Protein AF-A0A6B2FR42-F1 (afdb_monomer_lite)

Secondary structure (DSSP, 8-state):
-----------HHHHHHHHHHHHHHHHSS---S-HHHHHHHHHTTSEEEPGGG-EEE-HHHHHHHHHHHT-S--SPPPPHHHHHHHHHHHHHHHHHTTSS---

Radius of gyration: 23.66 Å; chains: 1; bounding box: 44×29×76 Å

Foldseek 3Di:
DDPPPVQPDDDPLLVVLLVQQVVQVVVPPDGDSDDVSQVVCVSNVQWHADPPRDIDGDPVVVVVNCVVVVVDDPPPDQDPVNVVVVVVVVVVVVVVVPPPPDD

Sequence (103 aa):
MANNNVWPNLQEKDLDSLLRFNDTCEDGEGYDIGEPAMNRLCELGLCRKLPHGIRCITPFGRWVIDARHGEVDLEPLKTEDDQITESAIRLAALRTGGNNDGE

pLDDT: mean 83.21, std 14.69, range [39.16, 96.44]

Structure (mmCIF, N/CA/C/O backbone):
data_AF-A0A6B2FR42-F1
#
_entry.id   AF-A0A6B2FR42-F1
#
loop_
_atom_site.group_PDB
_atom_site.id
_atom_site.type_symbol
_atom_site.label_atom_id
_atom_site.label_alt_id
_atom_site.label_comp_id
_atom_site.label_asym_id
_atom_site.label_entity_id
_atom_site.label_seq_id
_atom_site.pdbx_PDB_ins_code
_atom_site.Cartn_x
_atom_site.Cartn_y
_atom_site.Cartn_z
_atom_site.occupancy
_atom_site.B_iso_or_equiv
_atom_site.auth_seq_id
_atom_site.auth_comp_id
_atom_site.auth_asym_id
_atom_site.auth_atom_id
_atom_site.pdbx_PDB_model_num
ATOM 1 N N . MET A 1 1 ? 27.549 -12.955 16.816 1.00 39.16 1 MET A N 1
ATOM 2 C CA . MET A 1 1 ? 26.102 -13.232 16.896 1.00 39.16 1 MET A CA 1
ATOM 3 C C . MET A 1 1 ? 25.428 -12.140 16.094 1.00 39.16 1 MET A C 1
ATOM 5 O O . MET A 1 1 ? 25.560 -10.985 16.473 1.00 39.16 1 MET A O 1
ATOM 9 N N . ALA A 1 2 ? 24.880 -12.458 14.920 1.00 43.62 2 ALA A N 1
ATOM 10 C CA . ALA A 1 2 ? 24.198 -11.453 14.113 1.00 43.62 2 ALA A CA 1
ATOM 11 C C . ALA A 1 2 ? 22.972 -10.973 14.897 1.00 43.62 2 ALA A C 1
ATOM 13 O O . ALA A 1 2 ? 22.170 -11.794 15.343 1.00 43.62 2 ALA A O 1
ATOM 14 N N . ASN A 1 3 ? 22.855 -9.663 15.105 1.00 47.53 3 ASN A N 1
ATOM 15 C CA . ASN A 1 3 ? 21.596 -9.076 15.529 1.00 47.53 3 ASN A CA 1
ATOM 16 C C . ASN A 1 3 ? 20.602 -9.379 14.408 1.00 47.53 3 ASN A C 1
ATOM 18 O O . ASN A 1 3 ? 20.692 -8.784 13.335 1.00 47.53 3 ASN A O 1
ATOM 22 N N . ASN A 1 4 ? 19.715 -10.349 14.635 1.00 52.44 4 ASN A N 1
ATOM 23 C CA . ASN A 1 4 ? 18.566 -10.608 13.780 1.00 52.44 4 ASN A CA 1
ATOM 24 C C . ASN A 1 4 ? 17.677 -9.368 13.855 1.00 52.44 4 ASN A C 1
ATOM 26 O O . ASN A 1 4 ? 16.751 -9.300 14.661 1.00 52.44 4 ASN A O 1
ATOM 30 N N . ASN A 1 5 ? 17.994 -8.359 13.049 1.00 49.72 5 ASN A N 1
ATOM 31 C CA . ASN A 1 5 ? 17.088 -7.267 12.766 1.00 49.72 5 ASN A CA 1
ATOM 32 C C . ASN A 1 5 ? 15.981 -7.874 11.900 1.00 49.72 5 ASN A C 1
ATOM 34 O O . ASN A 1 5 ? 16.045 -7.840 10.672 1.00 49.72 5 ASN A O 1
ATOM 38 N N . VAL A 1 6 ? 15.042 -8.568 12.553 1.00 59.84 6 VAL A N 1
ATOM 39 C CA . VAL A 1 6 ? 13.850 -9.131 11.923 1.00 59.84 6 VAL A CA 1
ATOM 40 C C . VAL A 1 6 ? 12.977 -7.937 11.581 1.00 59.84 6 VAL A C 1
ATOM 42 O O . VAL A 1 6 ? 12.096 -7.549 12.345 1.00 59.84 6 VAL A O 1
ATOM 45 N N . TRP A 1 7 ? 13.283 -7.296 10.456 1.00 57.16 7 TRP A N 1
ATOM 46 C CA . TRP A 1 7 ? 12.351 -6.375 9.836 1.00 57.16 7 TRP A CA 1
ATOM 47 C C . TRP A 1 7 ? 11.021 -7.119 9.689 1.00 57.16 7 TRP A C 1
ATOM 49 O O . TRP A 1 7 ? 11.028 -8.292 9.296 1.00 57.16 7 TRP A O 1
ATOM 59 N N . PRO A 1 8 ? 9.891 -6.510 10.075 1.00 64.88 8 PRO A N 1
ATOM 60 C CA . PRO A 1 8 ? 8.607 -7.172 9.953 1.00 64.88 8 PRO A CA 1
ATOM 61 C C . PRO A 1 8 ? 8.371 -7.509 8.478 1.00 64.88 8 PRO A C 1
ATOM 63 O O . PRO A 1 8 ? 8.241 -6.621 7.639 1.00 64.88 8 PRO A O 1
ATOM 66 N N . ASN A 1 9 ? 8.360 -8.805 8.160 1.00 79.31 9 ASN A N 1
ATOM 67 C CA . ASN A 1 9 ? 8.031 -9.268 6.820 1.00 79.31 9 ASN A CA 1
ATOM 68 C C . ASN A 1 9 ? 6.550 -9.007 6.549 1.00 79.31 9 ASN A C 1
ATOM 70 O O . ASN A 1 9 ? 5.702 -9.230 7.421 1.00 79.31 9 ASN A O 1
ATOM 74 N N . LEU A 1 10 ? 6.261 -8.574 5.325 1.00 86.31 10 LEU A N 1
ATOM 75 C CA . LEU A 1 10 ? 4.904 -8.419 4.824 1.00 86.31 10 LEU A CA 1
ATOM 76 C C . LEU A 1 10 ? 4.205 -9.784 4.808 1.00 86.31 10 LEU A C 1
ATOM 78 O O . LEU A 1 10 ? 4.721 -10.733 4.216 1.00 86.31 10 LEU A O 1
ATOM 82 N N . GLN A 1 11 ? 3.060 -9.895 5.481 1.00 91.00 11 GLN A N 1
ATOM 83 C CA . GLN A 1 11 ? 2.265 -11.123 5.524 1.00 91.00 11 GLN A CA 1
ATOM 84 C C . GLN A 1 11 ? 1.012 -10.996 4.655 1.00 91.00 11 GLN A C 1
ATOM 86 O O . GLN A 1 11 ? 0.535 -9.896 4.393 1.00 91.00 11 GLN A O 1
ATOM 91 N N . GLU A 1 12 ? 0.418 -12.128 4.278 1.00 92.38 12 GLU A N 1
ATOM 92 C CA . GLU A 1 12 ? -0.799 -12.151 3.453 1.00 92.38 12 GLU A CA 1
ATOM 93 C C . GLU A 1 12 ? -1.956 -11.365 4.088 1.00 92.38 12 GLU A C 1
ATOM 95 O O . GLU A 1 12 ? -2.601 -10.554 3.437 1.00 92.38 12 GLU A O 1
ATOM 100 N N . LYS A 1 13 ? -2.130 -11.492 5.408 1.00 93.25 13 LYS A N 1
ATOM 101 C CA . LYS A 1 13 ? -3.128 -10.724 6.165 1.00 93.25 13 LYS A CA 1
ATOM 102 C C . LYS A 1 13 ? -2.915 -9.205 6.070 1.00 93.25 13 LYS A C 1
ATOM 104 O O . LYS A 1 13 ? -3.877 -8.440 6.164 1.00 93.25 13 LYS A O 1
ATOM 109 N N . ASP A 1 14 ? -1.668 -8.763 5.926 1.00 95.00 14 ASP A N 1
ATOM 110 C CA . ASP A 1 14 ? -1.343 -7.344 5.768 1.00 95.00 14 ASP A CA 1
ATOM 111 C C . ASP A 1 14 ? -1.764 -6.858 4.379 1.00 95.00 14 ASP A C 1
ATOM 113 O O . ASP A 1 14 ? -2.324 -5.772 4.261 1.00 95.00 14 ASP A O 1
ATOM 117 N N . LEU A 1 15 ? -1.571 -7.689 3.349 1.00 94.94 15 LEU A N 1
ATOM 118 C CA . LEU A 1 15 ? -2.061 -7.423 1.995 1.00 94.94 15 LEU A CA 1
ATOM 119 C C . LEU A 1 15 ? -3.591 -7.366 1.954 1.00 94.94 15 LEU A C 1
ATOM 121 O O . LEU A 1 15 ? -4.136 -6.401 1.430 1.00 94.94 15 LEU A O 1
ATOM 125 N N . ASP A 1 16 ? -4.281 -8.323 2.578 1.00 95.25 16 ASP A N 1
ATOM 126 C CA . ASP A 1 16 ? -5.749 -8.324 2.657 1.00 95.25 16 ASP A CA 1
ATOM 127 C C . ASP A 1 16 ? -6.276 -7.059 3.349 1.00 95.25 16 ASP A C 1
ATOM 129 O O . ASP A 1 16 ? -7.233 -6.433 2.895 1.00 95.25 16 ASP A O 1
ATOM 133 N N . SER A 1 17 ? -5.618 -6.646 4.438 1.00 96.38 17 SER A N 1
ATOM 134 C CA . SER A 1 17 ? -5.977 -5.426 5.170 1.00 96.38 17 SER A CA 1
ATOM 135 C C . SER A 1 17 ? -5.709 -4.166 4.343 1.00 96.38 17 SER A C 1
ATOM 137 O O . SER A 1 17 ? -6.484 -3.215 4.410 1.00 96.38 17 SER A O 1
ATOM 139 N N . LEU A 1 18 ? -4.621 -4.143 3.567 1.00 96.19 18 LEU A N 1
ATOM 140 C CA . LEU A 1 18 ? -4.276 -3.031 2.682 1.00 96.19 18 LEU A CA 1
ATOM 141 C C . LEU A 1 18 ? -5.287 -2.888 1.538 1.00 96.19 18 LEU A C 1
ATOM 143 O O . LEU A 1 18 ? -5.744 -1.777 1.279 1.00 96.19 18 LEU A O 1
ATOM 147 N N . LEU A 1 19 ? -5.657 -3.997 0.894 1.00 94.88 19 LEU A N 1
ATOM 148 C CA . LEU A 1 19 ? -6.662 -4.020 -0.169 1.00 94.88 19 LEU A CA 1
ATOM 149 C C . LEU A 1 19 ? -8.032 -3.603 0.370 1.00 94.88 19 LEU A C 1
ATOM 151 O O . LEU A 1 19 ? -8.652 -2.697 -0.178 1.00 94.88 19 LEU A O 1
ATOM 155 N N . ARG A 1 20 ? -8.453 -4.156 1.518 1.00 94.75 20 ARG A N 1
ATOM 156 C CA . ARG A 1 20 ? -9.713 -3.757 2.157 1.00 94.75 20 ARG A CA 1
ATOM 157 C C . ARG A 1 20 ? -9.738 -2.265 2.488 1.00 94.75 20 ARG A C 1
ATOM 159 O O . ARG A 1 20 ? -10.754 -1.613 2.276 1.00 94.75 20 ARG A O 1
ATOM 166 N N . PHE A 1 21 ? -8.626 -1.718 2.982 1.00 94.94 21 PHE A N 1
ATOM 167 C CA . PHE A 1 21 ? -8.522 -0.286 3.244 1.00 94.94 21 PHE A CA 1
ATOM 168 C C . PHE A 1 21 ? -8.626 0.547 1.961 1.00 94.94 21 PHE A C 1
ATOM 170 O O . PHE A 1 21 ? -9.341 1.548 1.964 1.00 94.94 21 PHE A O 1
ATOM 177 N N . ASN A 1 22 ? -7.970 0.125 0.874 1.00 93.81 22 ASN A N 1
ATOM 178 C CA . ASN A 1 22 ? -8.084 0.778 -0.430 1.00 93.81 22 ASN A CA 1
ATOM 179 C C . ASN A 1 22 ? -9.546 0.851 -0.895 1.00 93.81 22 ASN A C 1
ATOM 181 O O . ASN A 1 22 ? -10.010 1.939 -1.223 1.00 93.81 22 ASN A O 1
ATOM 185 N N . ASP A 1 23 ? -10.283 -0.258 -0.815 1.00 91.38 23 ASP A N 1
ATOM 186 C CA . ASP A 1 23 ? -11.696 -0.309 -1.213 1.00 91.38 23 ASP A CA 1
ATOM 187 C C . ASP A 1 23 ? -12.558 0.664 -0.388 1.00 91.38 23 ASP A C 1
ATOM 189 O O . ASP A 1 23 ? -13.378 1.403 -0.926 1.00 91.38 23 ASP A O 1
ATOM 193 N N . THR A 1 24 ? -12.332 0.730 0.928 1.00 87.62 24 THR A N 1
ATOM 194 C CA . THR A 1 24 ? -13.073 1.643 1.823 1.00 87.62 24 THR A CA 1
ATOM 195 C C . THR A 1 24 ? -12.681 3.118 1.684 1.00 87.62 24 THR A C 1
ATOM 197 O O . THR A 1 24 ? -13.341 4.004 2.216 1.00 87.62 24 THR A O 1
ATOM 200 N N . CYS A 1 25 ? -11.583 3.439 0.996 1.00 82.19 25 CYS A N 1
ATOM 201 C CA . CYS A 1 25 ? -11.302 4.831 0.641 1.00 82.19 25 CYS A CA 1
ATOM 202 C C . CYS A 1 25 ? -12.184 5.312 -0.520 1.00 82.19 25 CYS A C 1
ATOM 204 O O . CYS A 1 25 ? -12.372 6.521 -0.664 1.00 82.19 25 CYS A O 1
ATOM 206 N N . GLU A 1 26 ? -12.716 4.395 -1.329 1.00 72.25 26 GLU A N 1
ATOM 207 C CA . GLU A 1 26 ? -13.543 4.708 -2.495 1.00 72.25 26 GLU A CA 1
ATOM 208 C C . GLU A 1 26 ? -15.034 4.858 -2.138 1.00 72.25 26 GLU A C 1
ATOM 210 O O . GLU A 1 26 ? -15.766 5.521 -2.873 1.00 72.25 26 GLU A O 1
ATOM 215 N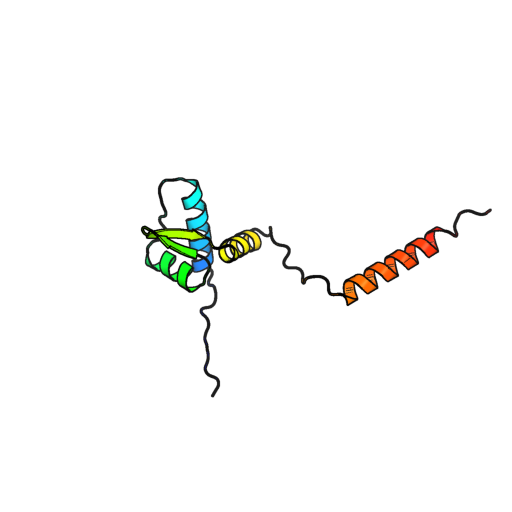 N . ASP A 1 27 ? -15.483 4.310 -0.999 1.00 71.38 27 ASP A N 1
ATOM 216 C CA . ASP A 1 27 ? -16.898 4.309 -0.588 1.00 71.38 27 ASP A CA 1
ATOM 217 C C . ASP A 1 27 ? -17.360 5.577 0.161 1.00 71.38 27 ASP A C 1
ATOM 219 O O . ASP A 1 27 ? -18.550 5.889 0.164 1.00 71.38 27 ASP A O 1
ATOM 223 N N . GLY A 1 28 ? -16.435 6.340 0.755 1.00 65.00 28 GLY A N 1
ATOM 224 C CA . GLY A 1 28 ? -16.736 7.559 1.513 1.00 65.00 28 GLY A CA 1
ATOM 225 C C . GLY A 1 28 ? -17.359 7.342 2.903 1.00 65.00 28 GLY A C 1
ATOM 226 O O . GLY A 1 28 ? -17.664 8.327 3.575 1.00 65.00 28 GLY A O 1
ATOM 227 N N . GLU A 1 29 ? -17.502 6.095 3.359 1.00 73.69 29 GLU A N 1
ATOM 228 C CA . GLU A 1 29 ? -18.141 5.706 4.630 1.00 73.69 29 GLU A CA 1
ATOM 229 C C . GLU A 1 29 ? -17.120 5.443 5.756 1.00 73.69 29 GLU A C 1
ATOM 231 O O . GLU A 1 29 ? -17.473 5.217 6.916 1.00 73.69 29 GLU A O 1
ATOM 236 N N . GLY A 1 30 ? -15.826 5.539 5.440 1.00 73.50 30 GLY A N 1
ATOM 237 C CA . GLY A 1 30 ? -14.743 5.245 6.371 1.00 73.50 30 GLY A CA 1
ATOM 238 C C . GLY A 1 30 ? -14.387 3.758 6.397 1.00 73.50 30 GLY A C 1
ATOM 239 O O . GLY A 1 30 ? -15.060 2.909 5.830 1.00 73.50 30 GLY A O 1
ATOM 240 N N . TYR A 1 31 ? -13.270 3.434 7.042 1.00 80.62 31 TYR A N 1
ATOM 241 C CA . TYR A 1 31 ? -12.612 2.134 6.892 1.00 80.62 31 TYR A CA 1
ATOM 242 C C . TYR A 1 31 ? -12.871 1.166 8.052 1.00 80.62 31 TYR A C 1
ATOM 244 O O . TYR A 1 31 ? -12.789 1.545 9.222 1.00 80.62 31 TYR A O 1
ATOM 252 N N . ASP A 1 32 ? -13.101 -0.114 7.733 1.00 86.00 32 ASP A N 1
ATOM 253 C CA . ASP A 1 32 ? -13.537 -1.164 8.670 1.00 86.00 32 ASP A CA 1
ATOM 254 C C . ASP A 1 32 ? -12.446 -2.179 9.068 1.00 86.00 32 ASP A C 1
ATOM 256 O O . ASP A 1 32 ? -12.714 -3.154 9.768 1.00 86.00 32 ASP A O 1
ATOM 260 N N . ILE A 1 33 ? -11.185 -1.935 8.701 1.00 89.69 33 ILE A N 1
ATOM 261 C CA . ILE A 1 33 ? -10.078 -2.879 8.950 1.00 89.69 33 ILE A CA 1
ATOM 262 C C . ILE A 1 33 ? -9.623 -2.962 10.421 1.00 89.69 33 ILE A C 1
ATOM 264 O O . ILE A 1 33 ? -8.812 -3.814 10.785 1.00 89.69 33 ILE A O 1
ATOM 268 N N . GLY A 1 34 ? -10.138 -2.083 11.285 1.00 90.94 34 GLY A N 1
ATOM 269 C CA . GLY A 1 34 ? -9.800 -2.015 12.707 1.00 90.94 34 GLY A CA 1
ATOM 270 C C . GLY A 1 34 ? -8.446 -1.353 13.011 1.00 90.94 34 GLY A C 1
ATOM 271 O O . GLY A 1 34 ? -7.509 -1.339 12.210 1.00 90.94 34 GLY A O 1
ATOM 272 N N . GLU A 1 35 ? -8.326 -0.795 14.217 1.00 91.19 35 GLU A N 1
ATOM 273 C CA . GLU A 1 35 ? -7.134 -0.051 14.648 1.00 91.19 35 GLU A CA 1
ATOM 274 C C . GLU A 1 35 ? -5.832 -0.884 14.667 1.00 91.19 35 GLU A C 1
ATOM 276 O O . GLU A 1 35 ? -4.811 -0.366 14.204 1.00 91.19 35 GLU A O 1
ATOM 281 N N . PRO A 1 36 ? -5.815 -2.156 15.126 1.00 93.94 36 PRO A N 1
ATOM 282 C CA . PRO A 1 36 ? -4.591 -2.958 15.125 1.00 93.94 36 PRO A CA 1
ATOM 283 C C . PRO A 1 36 ? -4.028 -3.195 13.719 1.00 93.94 36 PRO A C 1
ATOM 285 O O . PRO A 1 36 ? -2.822 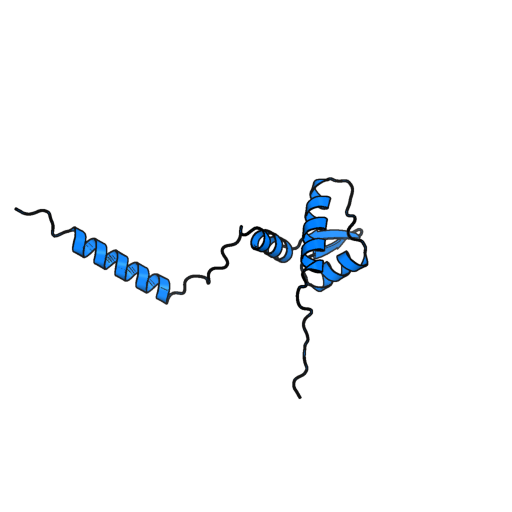-3.067 13.515 1.00 93.94 36 PRO A O 1
ATOM 288 N N . ALA A 1 37 ? -4.893 -3.495 12.743 1.00 94.75 37 ALA A N 1
ATOM 289 C CA . ALA A 1 37 ? -4.471 -3.701 11.360 1.00 94.75 37 ALA A CA 1
ATOM 290 C C . ALA A 1 37 ? -3.963 -2.390 10.751 1.00 94.75 37 ALA A C 1
ATOM 292 O O . ALA A 1 37 ? -2.881 -2.356 10.174 1.00 94.75 37 ALA A O 1
ATOM 293 N N . MET A 1 38 ? -4.680 -1.283 10.971 1.00 95.06 38 MET A N 1
ATOM 294 C CA . MET A 1 38 ? -4.259 0.034 10.493 1.00 95.06 38 MET A CA 1
ATOM 295 C C . MET A 1 38 ? -2.902 0.467 11.071 1.00 95.06 38 MET A C 1
ATOM 297 O O . MET A 1 38 ? -2.056 0.995 10.351 1.00 95.06 38 MET A O 1
ATOM 301 N N . ASN A 1 39 ? -2.661 0.239 12.365 1.00 93.56 39 ASN A N 1
ATOM 302 C CA . ASN A 1 39 ? -1.369 0.545 12.982 1.00 93.56 39 ASN A CA 1
ATOM 303 C C . ASN A 1 39 ? -0.248 -0.311 12.385 1.00 93.56 39 ASN A C 1
ATOM 305 O O . ASN A 1 39 ? 0.808 0.228 12.063 1.00 93.56 39 ASN A O 1
ATOM 309 N N . ARG A 1 40 ? -0.503 -1.600 12.144 1.00 94.44 40 ARG A N 1
ATOM 310 C CA . ARG A 1 40 ? 0.454 -2.495 11.489 1.00 94.44 40 ARG A CA 1
ATOM 311 C C . ARG A 1 40 ? 0.786 -2.057 10.059 1.00 94.44 40 ARG A C 1
ATOM 313 O O . ARG A 1 40 ? 1.957 -2.019 9.695 1.00 94.44 40 ARG A O 1
ATOM 320 N N . LEU A 1 41 ? -0.206 -1.640 9.268 1.00 95.38 41 LEU A N 1
ATOM 321 C CA . LEU A 1 41 ? 0.031 -1.073 7.931 1.00 95.38 41 LEU A CA 1
ATOM 322 C C . LEU A 1 41 ? 0.891 0.200 7.986 1.00 95.38 41 LEU A C 1
ATOM 324 O O . LEU A 1 41 ? 1.706 0.435 7.092 1.00 95.38 41 LEU A O 1
ATOM 328 N N . CYS A 1 42 ? 0.739 1.016 9.035 1.00 94.31 42 CYS A N 1
ATOM 329 C CA . CYS A 1 42 ? 1.610 2.168 9.266 1.00 94.31 42 CYS A CA 1
ATOM 330 C C . CYS A 1 42 ? 3.038 1.771 9.661 1.00 94.31 42 CYS A C 1
ATOM 332 O O . CYS A 1 42 ? 3.984 2.374 9.161 1.00 94.31 42 CYS A O 1
ATOM 334 N N . GLU A 1 43 ? 3.208 0.768 10.523 1.00 93.69 43 GLU A N 1
ATOM 335 C CA . GLU A 1 43 ? 4.526 0.253 10.925 1.00 93.69 43 GLU A CA 1
ATOM 336 C C . GLU A 1 43 ? 5.312 -0.317 9.737 1.00 93.69 43 GLU A C 1
ATOM 338 O O . GLU A 1 43 ? 6.523 -0.131 9.654 1.00 93.69 43 GLU A O 1
ATOM 343 N N . LEU A 1 44 ? 4.617 -0.948 8.786 1.00 93.12 44 LEU A N 1
ATOM 344 C CA . LEU A 1 44 ? 5.191 -1.471 7.541 1.00 93.12 44 LEU A CA 1
ATOM 345 C C . LEU A 1 44 ? 5.469 -0.386 6.482 1.00 93.12 44 LEU A C 1
ATOM 347 O O . LEU A 1 44 ? 6.026 -0.685 5.429 1.00 93.12 44 LEU A O 1
ATOM 351 N N . GLY A 1 45 ? 5.060 0.866 6.716 1.00 94.25 45 GLY A N 1
ATOM 352 C CA . GLY A 1 45 ? 5.223 1.971 5.763 1.00 94.25 45 GLY A CA 1
ATOM 353 C C . GLY A 1 45 ? 4.248 1.957 4.579 1.00 94.25 45 GLY A C 1
ATOM 354 O O . GLY A 1 45 ? 4.363 2.792 3.679 1.00 94.25 45 GLY A O 1
ATOM 355 N N . LEU A 1 46 ? 3.265 1.054 4.578 1.00 95.75 46 LEU A N 1
ATOM 356 C CA . LEU A 1 46 ? 2.229 0.952 3.540 1.00 95.75 46 LEU A CA 1
ATOM 357 C C . LEU A 1 46 ? 1.181 2.061 3.679 1.00 95.75 46 LEU A C 1
ATOM 359 O O . LEU A 1 46 ? 0.625 2.543 2.696 1.00 95.75 46 LEU A O 1
ATOM 363 N N . CYS A 1 47 ? 0.927 2.489 4.914 1.00 95.88 47 CYS A N 1
ATOM 364 C CA . CYS A 1 47 ? 0.018 3.580 5.247 1.00 95.88 47 CYS A CA 1
ATOM 365 C C . CYS A 1 47 ? 0.722 4.630 6.110 1.00 95.88 47 CYS A C 1
ATOM 367 O O . CYS A 1 47 ? 1.749 4.371 6.733 1.00 95.88 47 CYS A O 1
ATOM 369 N N . ARG A 1 48 ? 0.143 5.826 6.209 1.00 94.69 48 ARG A N 1
ATOM 370 C CA . ARG A 1 48 ? 0.610 6.862 7.139 1.00 94.69 48 ARG A CA 1
ATOM 371 C C . ARG A 1 48 ? -0.542 7.579 7.827 1.00 94.69 48 ARG A C 1
ATOM 373 O O . ARG A 1 48 ? -1.645 7.692 7.287 1.00 94.69 48 ARG A O 1
ATOM 380 N N . LYS A 1 49 ? -0.250 8.109 9.016 1.00 92.81 49 LYS A N 1
ATOM 381 C CA . LYS A 1 49 ? -1.148 8.994 9.763 1.00 92.81 49 LYS A CA 1
ATOM 382 C C . LYS A 1 49 ? -0.944 10.433 9.291 1.00 92.81 49 LYS A C 1
ATOM 384 O O . LYS A 1 49 ? 0.181 10.925 9.268 1.00 92.81 49 LYS A O 1
ATOM 389 N N . LEU A 1 50 ? -2.032 11.089 8.915 1.00 88.19 50 LEU A N 1
ATOM 390 C CA . LEU A 1 50 ? -2.091 12.520 8.633 1.00 88.19 50 LEU A CA 1
ATOM 391 C C . LEU A 1 50 ? -2.636 13.273 9.861 1.00 88.19 50 LEU A C 1
ATOM 393 O O . LEU A 1 50 ? -3.125 12.643 10.809 1.00 88.19 50 LEU A O 1
ATOM 397 N N . PRO A 1 51 ? -2.573 14.619 9.868 1.00 90.19 51 PRO A N 1
ATOM 398 C CA . PRO A 1 51 ? -3.260 15.421 10.875 1.00 90.19 51 PRO A CA 1
ATOM 399 C C . PRO A 1 51 ? -4.742 15.038 11.009 1.00 90.19 51 PRO A C 1
ATOM 401 O O . PRO A 1 51 ? -5.355 14.547 10.062 1.00 90.19 51 PRO A O 1
ATOM 404 N N . HIS A 1 52 ? -5.324 15.291 12.184 1.00 85.12 52 HIS A N 1
ATOM 405 C CA . HIS A 1 52 ? -6.735 15.002 12.493 1.00 85.12 52 HIS A CA 1
ATOM 406 C C . HIS A 1 52 ? -7.107 13.510 12.461 1.00 85.12 52 HIS A C 1
ATOM 408 O O . HIS A 1 52 ? -8.274 13.158 12.348 1.00 85.12 52 HIS A O 1
ATOM 414 N N . GLY A 1 53 ? -6.121 12.615 12.578 1.00 80.81 53 GLY A N 1
ATOM 415 C CA . GLY A 1 53 ? -6.374 11.178 12.671 1.00 80.81 53 GLY A CA 1
ATOM 416 C C . GLY A 1 53 ? -6.720 10.512 11.339 1.00 80.81 53 GLY A C 1
ATOM 417 O O . GLY A 1 53 ? -7.024 9.320 11.340 1.00 80.81 53 GLY A O 1
ATOM 418 N N . ILE A 1 54 ? -6.592 11.227 10.221 1.00 85.50 54 ILE A N 1
ATOM 419 C CA . ILE A 1 54 ? -6.801 10.693 8.873 1.00 85.50 54 ILE A CA 1
ATOM 420 C C . ILE A 1 54 ? -5.711 9.656 8.556 1.00 85.50 54 ILE A C 1
ATOM 422 O O . ILE A 1 54 ? -4.558 9.773 8.994 1.00 85.50 54 ILE A O 1
ATOM 426 N N . ARG A 1 55 ? -6.070 8.607 7.818 1.00 89.25 55 ARG A N 1
ATOM 427 C CA . ARG A 1 55 ? -5.140 7.599 7.293 1.00 89.25 55 ARG A CA 1
ATOM 428 C C . ARG A 1 55 ? -5.108 7.693 5.775 1.00 89.25 55 ARG A C 1
ATOM 430 O O . ARG A 1 55 ? -6.128 7.966 5.157 1.00 89.25 55 ARG A O 1
ATOM 437 N N . CYS A 1 56 ? -3.938 7.485 5.185 1.00 92.19 56 CYS A N 1
ATOM 438 C CA . CYS A 1 56 ? -3.799 7.383 3.735 1.00 92.19 56 CYS A CA 1
ATOM 439 C C . CYS A 1 56 ? -2.755 6.333 3.363 1.00 92.19 56 CYS A C 1
ATOM 441 O O . CYS A 1 56 ? -1.797 6.106 4.112 1.00 92.19 56 CYS A O 1
ATOM 443 N N . ILE A 1 57 ? -2.946 5.728 2.194 1.00 95.62 57 ILE A N 1
ATOM 444 C CA . ILE A 1 57 ? -1.987 4.822 1.564 1.00 95.62 57 ILE A CA 1
ATOM 445 C C . ILE A 1 57 ? -0.772 5.644 1.106 1.00 95.62 57 ILE A C 1
ATOM 447 O O . ILE A 1 57 ? -0.910 6.758 0.593 1.00 95.62 57 ILE A O 1
ATOM 451 N N . THR A 1 58 ? 0.438 5.142 1.355 1.00 96.44 58 THR A N 1
ATOM 452 C CA . THR A 1 58 ? 1.678 5.785 0.891 1.00 96.44 58 THR A CA 1
ATOM 453 C C . THR A 1 58 ? 1.941 5.445 -0.581 1.00 96.44 58 THR A C 1
ATOM 455 O O . THR A 1 58 ? 1.377 4.480 -1.091 1.00 96.44 58 THR A O 1
ATOM 458 N N . PRO A 1 59 ? 2.841 6.160 -1.283 1.00 95.94 59 PRO A N 1
ATOM 459 C CA . PRO A 1 59 ? 3.256 5.748 -2.627 1.00 95.94 59 PRO A CA 1
ATOM 460 C C . PRO A 1 59 ? 3.777 4.304 -2.678 1.00 95.94 59 PRO A C 1
ATOM 462 O O . PRO A 1 59 ? 3.481 3.576 -3.618 1.00 95.94 59 PRO A O 1
ATOM 465 N N . PHE A 1 60 ? 4.492 3.865 -1.635 1.00 94.62 60 PHE A N 1
ATOM 466 C CA . PHE A 1 60 ? 4.944 2.480 -1.524 1.00 94.62 60 PHE A CA 1
ATOM 467 C C . PHE A 1 60 ? 3.774 1.508 -1.328 1.00 94.62 60 PHE A C 1
ATOM 469 O O . PHE A 1 60 ? 3.706 0.498 -2.017 1.00 94.62 60 PHE A O 1
ATOM 476 N N . GLY A 1 61 ? 2.815 1.829 -0.453 1.00 95.75 61 GLY A N 1
ATOM 477 C CA . GLY A 1 61 ? 1.604 1.023 -0.294 1.00 95.75 61 GLY A CA 1
ATOM 478 C C . GLY A 1 61 ? 0.806 0.899 -1.593 1.00 95.75 61 GLY A C 1
ATOM 479 O O . GLY A 1 61 ? 0.316 -0.183 -1.898 1.00 95.75 61 GLY A O 1
ATOM 480 N N . ARG A 1 62 ? 0.739 1.968 -2.398 1.00 96.12 62 ARG A N 1
ATOM 481 C CA . ARG A 1 62 ? 0.088 1.922 -3.711 1.00 96.12 62 ARG A CA 1
ATOM 482 C C . ARG A 1 62 ? 0.824 1.000 -4.680 1.00 96.12 62 ARG A C 1
ATOM 484 O O . ARG A 1 62 ? 0.197 0.127 -5.261 1.00 96.12 62 ARG A O 1
ATOM 491 N N . TRP A 1 63 ? 2.147 1.121 -4.766 1.00 94.69 63 TRP A N 1
ATOM 492 C CA . TRP A 1 63 ? 2.967 0.220 -5.577 1.00 94.69 63 TRP A CA 1
ATOM 493 C C . TRP A 1 63 ? 2.771 -1.257 -5.192 1.00 94.69 63 TRP A C 1
ATOM 495 O O . TRP A 1 63 ? 2.700 -2.110 -6.067 1.00 94.69 63 TRP A O 1
ATOM 505 N N . VAL A 1 64 ? 2.629 -1.569 -3.896 1.00 94.31 64 VAL A N 1
ATOM 506 C CA . VAL A 1 64 ? 2.347 -2.940 -3.426 1.00 94.31 64 VAL A CA 1
ATOM 507 C C . VAL A 1 64 ? 0.981 -3.445 -3.911 1.00 94.31 64 VAL A C 1
ATOM 509 O O . VAL A 1 64 ? 0.871 -4.612 -4.284 1.00 94.31 64 VAL A O 1
ATOM 512 N N . ILE A 1 65 ? -0.045 -2.588 -3.930 1.00 94.81 65 ILE A N 1
ATOM 513 C CA . ILE A 1 65 ? -1.375 -2.916 -4.475 1.00 94.81 65 ILE A CA 1
ATOM 514 C C . ILE A 1 65 ? -1.273 -3.195 -5.976 1.00 94.81 65 ILE A C 1
ATOM 516 O O . ILE A 1 65 ? -1.702 -4.250 -6.438 1.00 94.81 65 ILE A O 1
ATOM 520 N N . ASP A 1 66 ? -0.644 -2.289 -6.720 1.00 93.50 66 ASP A N 1
ATOM 521 C CA . ASP A 1 66 ? -0.497 -2.406 -8.170 1.00 93.50 66 ASP A CA 1
ATOM 522 C C . ASP A 1 66 ? 0.316 -3.675 -8.528 1.00 93.50 66 ASP A C 1
ATOM 524 O O . ASP A 1 66 ? -0.063 -4.449 -9.408 1.00 93.50 66 ASP A O 1
ATOM 528 N N . ALA A 1 67 ? 1.385 -3.978 -7.779 1.00 90.31 67 ALA A N 1
ATOM 529 C CA . ALA A 1 67 ? 2.167 -5.208 -7.937 1.00 90.31 67 ALA A CA 1
ATOM 530 C C . ALA A 1 67 ? 1.342 -6.470 -7.645 1.00 90.31 67 ALA A C 1
ATOM 532 O O . ALA A 1 67 ? 1.486 -7.479 -8.335 1.00 90.31 67 ALA A O 1
ATOM 533 N N . ARG A 1 68 ? 0.441 -6.422 -6.656 1.00 89.38 68 ARG A N 1
ATOM 534 C CA . ARG A 1 68 ? -0.470 -7.530 -6.337 1.00 89.38 68 ARG A CA 1
ATOM 535 C C . ARG A 1 68 ? -1.509 -7.765 -7.436 1.00 89.38 68 ARG A C 1
ATOM 537 O O . ARG A 1 68 ? -1.889 -8.914 -7.657 1.00 89.38 68 ARG A O 1
ATOM 544 N N . HIS A 1 69 ? -1.944 -6.712 -8.124 1.00 90.81 69 HIS A N 1
ATOM 545 C CA . HIS A 1 69 ? -2.836 -6.807 -9.283 1.00 90.81 69 HIS A CA 1
ATOM 546 C C . HIS A 1 69 ? -2.113 -7.159 -10.592 1.00 90.81 69 HIS A C 1
ATOM 548 O O . HIS A 1 69 ? -2.773 -7.414 -11.597 1.00 90.81 69 HIS A O 1
ATOM 554 N N . GLY A 1 70 ? -0.778 -7.237 -10.584 1.00 86.69 70 GLY A N 1
ATOM 555 C CA . GLY A 1 70 ? 0.019 -7.487 -11.787 1.00 86.69 70 GLY A CA 1
ATOM 556 C C . GLY A 1 70 ? 0.121 -6.270 -12.711 1.00 86.69 70 GLY A C 1
ATOM 557 O O . GLY A 1 70 ? 0.426 -6.423 -13.889 1.00 86.69 70 GLY A O 1
ATOM 558 N N . GLU A 1 71 ? -0.145 -5.070 -12.191 1.00 85.88 71 GLU A N 1
ATOM 559 C CA . GLU A 1 71 ? -0.059 -3.796 -12.920 1.00 85.88 71 GLU A CA 1
ATOM 560 C C . GLU A 1 71 ? 1.352 -3.192 -12.885 1.00 85.88 71 GLU A C 1
ATOM 562 O O . GLU A 1 71 ? 1.657 -2.256 -13.625 1.00 85.88 71 GLU A O 1
ATOM 567 N N . VAL A 1 72 ? 2.228 -3.736 -12.037 1.00 82.44 72 VAL A N 1
ATOM 568 C CA . VAL A 1 72 ? 3.649 -3.389 -11.999 1.00 82.44 72 VAL A CA 1
ATOM 569 C C . VAL A 1 72 ? 4.439 -4.451 -12.740 1.00 82.44 72 VAL A C 1
ATOM 571 O O . VAL A 1 72 ? 4.384 -5.633 -12.398 1.00 82.44 72 VAL A O 1
ATOM 574 N N . ASP A 1 73 ? 5.238 -3.998 -13.700 1.00 79.50 73 ASP A N 1
ATOM 575 C CA . ASP A 1 73 ? 6.303 -4.809 -14.261 1.00 79.50 73 ASP A CA 1
ATOM 576 C C . ASP A 1 73 ? 7.403 -4.998 -13.206 1.00 79.50 73 ASP A C 1
ATOM 578 O O . ASP A 1 73 ? 8.099 -4.055 -12.821 1.00 79.50 73 ASP A O 1
ATOM 582 N N . LEU A 1 74 ? 7.484 -6.216 -12.673 1.00 77.06 74 LEU A N 1
ATOM 583 C CA . LEU A 1 74 ? 8.498 -6.617 -11.703 1.00 77.06 74 LEU A CA 1
ATOM 584 C C . LEU A 1 74 ? 9.762 -7.148 -12.388 1.00 77.06 74 LEU A C 1
ATOM 586 O O . LEU A 1 74 ? 10.670 -7.608 -11.687 1.00 77.06 74 LEU A O 1
ATOM 590 N N . GLU A 1 75 ? 9.834 -7.118 -13.725 1.00 78.06 75 GLU A N 1
ATOM 591 C CA . GLU A 1 75 ? 11.077 -7.424 -14.413 1.00 78.06 75 GLU A CA 1
ATOM 592 C C . GLU A 1 75 ? 12.183 -6.475 -13.929 1.00 78.06 75 GLU A C 1
ATOM 594 O O . GLU A 1 75 ? 11.954 -5.279 -13.708 1.00 78.06 75 GLU A O 1
ATOM 599 N N . PRO A 1 76 ? 13.404 -6.997 -13.712 1.00 76.06 76 PRO A N 1
ATOM 600 C CA . PRO A 1 76 ? 14.537 -6.156 -13.383 1.00 76.06 76 PRO A CA 1
ATOM 601 C C . PRO A 1 76 ? 14.668 -5.030 -14.407 1.00 76.06 76 PRO A C 1
ATOM 603 O O . PRO A 1 76 ? 14.586 -5.265 -15.613 1.00 76.06 76 PRO A O 1
ATOM 606 N N . LEU A 1 77 ? 14.914 -3.809 -13.925 1.00 73.50 77 LEU A N 1
ATOM 607 C CA . LEU A 1 77 ? 15.258 -2.706 -14.815 1.00 73.50 77 LEU A CA 1
ATOM 608 C C . LEU A 1 77 ? 16.408 -3.147 -15.718 1.00 73.50 77 LEU A C 1
ATOM 610 O O . LEU A 1 77 ? 17.426 -3.640 -15.225 1.00 73.50 77 LEU A O 1
ATOM 614 N N . LYS A 1 78 ? 16.239 -2.932 -17.025 1.00 79.75 78 LYS A N 1
ATOM 615 C CA . LYS A 1 78 ? 17.293 -3.190 -18.003 1.00 79.75 78 LYS A CA 1
ATOM 616 C C . LYS A 1 78 ? 18.571 -2.495 -17.563 1.00 79.75 78 LYS A C 1
ATOM 618 O O . LYS A 1 78 ? 18.584 -1.285 -17.319 1.00 79.75 78 LYS A O 1
ATOM 623 N N . THR A 1 79 ? 19.632 -3.276 -17.472 1.00 87.81 79 THR A N 1
ATOM 624 C CA . THR A 1 79 ? 20.969 -2.773 -17.203 1.00 87.81 79 THR A CA 1
ATOM 625 C C . THR A 1 79 ? 21.495 -1.996 -18.410 1.00 87.81 79 THR A C 1
ATOM 627 O O . THR A 1 79 ? 20.948 -2.056 -19.514 1.00 87.81 79 THR A O 1
ATOM 630 N N . GLU A 1 80 ? 22.580 -1.249 -18.214 1.00 88.62 80 GLU A N 1
ATOM 631 C CA . GLU A 1 80 ? 23.285 -0.600 -19.323 1.00 88.62 80 GLU A CA 1
ATOM 632 C C . GLU A 1 80 ? 23.780 -1.635 -20.349 1.00 88.62 80 GLU A C 1
ATOM 634 O O . GLU A 1 80 ? 23.636 -1.429 -21.555 1.00 88.62 80 GLU A O 1
ATOM 639 N N . ASP A 1 81 ? 24.253 -2.792 -19.878 1.00 90.69 81 ASP A N 1
ATOM 640 C CA . ASP A 1 81 ? 24.687 -3.902 -20.729 1.00 90.69 81 ASP A CA 1
ATOM 641 C C . ASP A 1 81 ? 23.537 -4.467 -21.579 1.00 90.69 81 ASP A C 1
ATOM 643 O O . ASP A 1 81 ? 23.730 -4.754 -22.767 1.00 90.69 81 ASP A O 1
ATOM 647 N N . ASP A 1 82 ? 22.325 -4.563 -21.015 1.00 88.81 82 ASP A N 1
ATOM 648 C CA . ASP A 1 82 ? 21.126 -4.965 -21.764 1.00 88.81 82 ASP A CA 1
ATOM 649 C C . ASP A 1 82 ? 20.840 -3.967 -22.895 1.00 88.81 82 ASP A C 1
ATOM 651 O O . ASP A 1 82 ? 20.595 -4.362 -24.038 1.00 88.81 82 ASP A O 1
ATOM 655 N N . GLN A 1 83 ? 20.952 -2.663 -22.618 1.00 86.50 83 GLN A N 1
ATOM 656 C CA . GLN A 1 83 ? 20.733 -1.623 -23.628 1.00 86.50 83 GLN A CA 1
ATOM 657 C C . GLN A 1 83 ? 21.795 -1.637 -24.735 1.00 86.50 83 GLN A C 1
ATOM 659 O O . GLN A 1 83 ? 21.461 -1.479 -25.916 1.00 86.50 83 GLN A O 1
ATOM 664 N N . ILE A 1 84 ? 23.068 -1.835 -24.381 1.00 93.12 84 ILE A N 1
ATOM 665 C CA . ILE A 1 84 ? 24.176 -1.933 -25.342 1.00 93.12 84 ILE A CA 1
ATOM 666 C C . ILE A 1 84 ? 23.968 -3.145 -26.253 1.00 93.12 84 ILE A C 1
ATOM 668 O O . ILE A 1 84 ? 24.091 -3.033 -27.478 1.00 93.12 84 ILE A O 1
ATOM 672 N N . THR A 1 85 ? 23.599 -4.286 -25.671 1.00 91.56 85 THR A N 1
ATOM 673 C CA . THR A 1 85 ? 23.361 -5.534 -26.403 1.00 91.56 85 THR A CA 1
ATOM 674 C C . THR A 1 85 ? 22.191 -5.392 -27.375 1.00 91.56 85 THR A C 1
ATOM 676 O O . THR A 1 85 ? 22.332 -5.700 -28.562 1.00 91.56 85 THR A O 1
ATOM 679 N N . GLU A 1 86 ? 21.056 -4.850 -26.925 1.00 89.81 86 GLU A N 1
ATOM 680 C CA . GLU A 1 86 ? 19.891 -4.599 -27.783 1.00 89.81 86 GLU A CA 1
ATOM 681 C C . GLU A 1 86 ? 20.211 -3.630 -28.928 1.00 89.81 86 GLU A C 1
ATOM 683 O O . GLU A 1 86 ? 19.811 -3.852 -30.077 1.00 89.81 86 GLU A O 1
ATOM 688 N N . SER A 1 87 ? 20.983 -2.580 -28.644 1.00 86.88 87 SER A N 1
ATOM 689 C CA . SER A 1 87 ? 21.415 -1.603 -29.647 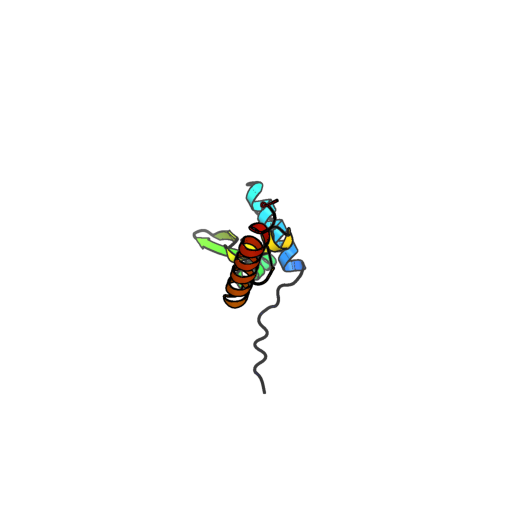1.00 86.88 87 SER A CA 1
ATOM 690 C C . SER A 1 87 ? 22.325 -2.236 -30.704 1.00 86.88 87 SER A C 1
ATOM 692 O O . SER A 1 87 ? 22.147 -1.993 -31.902 1.00 86.88 87 SER A O 1
ATOM 694 N N . ALA A 1 88 ? 23.262 -3.093 -30.287 1.00 89.06 88 ALA A N 1
ATOM 695 C CA . ALA A 1 88 ? 24.149 -3.824 -31.188 1.00 89.06 88 ALA A CA 1
ATOM 696 C C . ALA A 1 88 ? 23.376 -4.799 -32.092 1.00 89.06 88 ALA A C 1
ATOM 698 O O . ALA A 1 88 ? 23.607 -4.826 -33.305 1.00 89.06 88 ALA A O 1
ATOM 699 N N . ILE A 1 89 ? 22.411 -5.542 -31.535 1.00 90.62 89 ILE A N 1
ATOM 700 C CA . ILE A 1 89 ? 21.520 -6.433 -32.298 1.00 90.62 89 ILE A CA 1
ATOM 701 C C . ILE A 1 89 ? 20.730 -5.632 -33.339 1.00 90.62 89 ILE A C 1
ATOM 703 O O . ILE A 1 89 ? 20.666 -6.018 -34.509 1.00 90.62 89 ILE A O 1
ATOM 707 N N . ARG A 1 90 ? 20.169 -4.480 -32.948 1.00 89.25 90 AR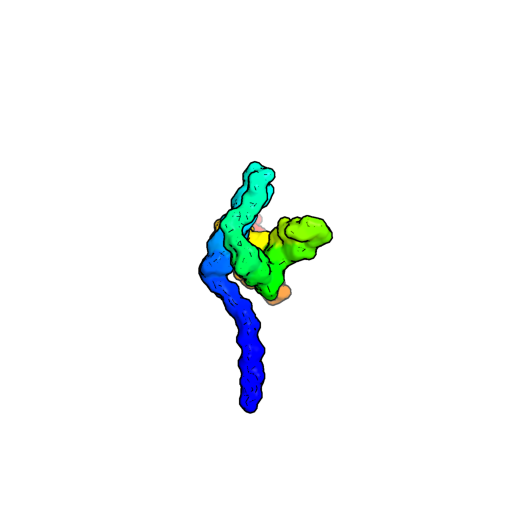G A N 1
ATOM 708 C CA . ARG A 1 90 ? 19.386 -3.617 -33.844 1.00 89.25 90 ARG A CA 1
ATOM 709 C C . ARG A 1 90 ? 20.222 -3.070 -35.002 1.00 89.25 90 ARG A C 1
ATOM 711 O O . ARG A 1 90 ? 19.763 -3.078 -36.143 1.00 89.25 90 ARG A O 1
ATOM 718 N N . LEU A 1 91 ? 21.458 -2.647 -34.734 1.00 88.56 91 LEU A N 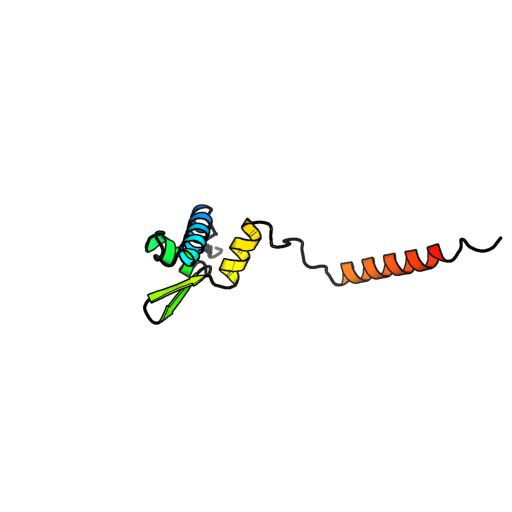1
ATOM 719 C CA . LEU A 1 91 ? 22.403 -2.203 -35.765 1.00 88.56 91 LEU A CA 1
ATOM 720 C C . LEU A 1 91 ? 22.806 -3.341 -36.715 1.00 88.56 91 LEU A C 1
ATOM 722 O O . LEU A 1 91 ? 22.879 -3.135 -37.928 1.00 88.56 91 LEU A O 1
ATOM 726 N N . ALA A 1 92 ? 23.027 -4.550 -36.194 1.00 86.50 92 ALA A N 1
ATOM 727 C CA . ALA A 1 92 ? 23.341 -5.721 -37.011 1.00 86.50 92 ALA A CA 1
ATOM 728 C C . ALA A 1 92 ? 22.173 -6.118 -37.936 1.00 86.50 92 ALA A C 1
ATOM 730 O O . ALA A 1 92 ? 22.388 -6.441 -39.108 1.00 86.50 92 ALA A O 1
ATOM 731 N N . ALA A 1 93 ? 20.934 -6.029 -37.444 1.00 83.06 93 ALA A N 1
ATOM 732 C CA . ALA A 1 93 ? 19.733 -6.288 -38.237 1.00 83.06 93 ALA A CA 1
ATOM 733 C C . ALA A 1 93 ? 19.575 -5.282 -39.392 1.00 83.06 93 ALA A C 1
ATOM 735 O O . ALA A 1 93 ? 19.340 -5.686 -40.531 1.00 83.06 93 ALA A O 1
ATOM 736 N N . LEU A 1 94 ? 19.798 -3.987 -39.132 1.00 82.12 94 LEU A N 1
ATOM 737 C CA . LEU A 1 94 ? 19.783 -2.939 -40.163 1.00 82.12 94 LEU A CA 1
ATOM 738 C C . LEU A 1 94 ? 20.838 -3.176 -41.251 1.00 82.12 94 LEU A C 1
ATOM 740 O O . LEU A 1 94 ? 20.573 -2.960 -42.430 1.00 82.12 94 LEU A O 1
ATOM 744 N N . ARG A 1 95 ? 22.023 -3.665 -40.871 1.00 73.12 95 ARG A N 1
ATOM 745 C CA . ARG A 1 95 ? 23.098 -3.991 -41.818 1.00 73.12 95 ARG A CA 1
ATOM 746 C C . ARG A 1 95 ? 22.768 -5.196 -42.705 1.00 73.12 95 ARG A C 1
ATOM 748 O O . ARG A 1 95 ? 23.243 -5.264 -43.833 1.00 73.12 95 ARG A O 1
ATOM 755 N N . THR A 1 96 ? 21.969 -6.135 -42.206 1.00 70.38 96 THR A N 1
ATOM 756 C CA . THR A 1 96 ? 21.620 -7.373 -42.924 1.00 70.38 96 THR A CA 1
ATOM 757 C C . THR A 1 96 ? 20.434 -7.169 -43.875 1.00 70.38 96 THR A C 1
ATOM 759 O O . THR A 1 96 ? 20.394 -7.777 -44.940 1.00 70.38 96 THR A O 1
ATOM 762 N N . GLY A 1 97 ? 19.506 -6.262 -43.548 1.00 60.38 97 GLY A N 1
ATOM 763 C CA . GLY A 1 97 ? 18.357 -5.924 -44.399 1.00 60.38 97 GLY A CA 1
ATOM 764 C C . GLY A 1 97 ? 18.677 -5.102 -45.657 1.00 60.38 97 GLY A C 1
ATOM 765 O O . GLY A 1 97 ? 17.807 -4.958 -46.504 1.00 60.38 97 GLY A O 1
ATOM 766 N N . GLY A 1 98 ? 19.901 -4.577 -45.803 1.00 55.81 98 GLY A N 1
ATOM 767 C CA . GLY A 1 98 ? 20.314 -3.747 -46.947 1.00 55.81 98 GLY A CA 1
ATOM 768 C C . GLY A 1 98 ? 20.943 -4.495 -48.131 1.00 55.81 98 GLY A C 1
ATOM 769 O O . GLY A 1 98 ? 21.353 -3.846 -49.086 1.00 55.81 98 GLY A O 1
ATOM 770 N N . ASN A 1 99 ? 21.053 -5.828 -48.079 1.00 53.69 99 ASN A N 1
ATOM 771 C CA . ASN A 1 99 ? 21.756 -6.632 -49.094 1.00 53.69 99 ASN A CA 1
ATOM 772 C C . ASN A 1 99 ? 20.836 -7.442 -50.031 1.00 53.69 99 ASN A C 1
ATOM 774 O O . ASN A 1 99 ? 21.343 -8.246 -50.807 1.00 53.69 99 ASN A O 1
ATOM 778 N N . ASN A 1 100 ? 19.514 -7.248 -49.974 1.00 54.75 100 ASN A N 1
ATOM 779 C CA . ASN A 1 100 ? 18.545 -8.045 -50.740 1.00 54.75 100 ASN A CA 1
ATOM 780 C C . ASN A 1 100 ? 17.812 -7.271 -51.851 1.00 54.75 100 ASN A C 1
ATOM 782 O O . ASN A 1 100 ? 16.745 -7.709 -52.255 1.00 54.75 100 ASN A O 1
ATOM 786 N N . ASP A 1 101 ? 18.375 -6.178 -52.376 1.00 54.44 101 ASP A N 1
ATOM 787 C CA . ASP A 1 101 ? 17.842 -5.499 -53.567 1.00 54.44 101 ASP A CA 1
ATOM 788 C C . ASP A 1 101 ? 18.990 -5.176 -54.539 1.00 54.44 101 ASP A C 1
ATOM 790 O O . ASP A 1 101 ? 19.672 -4.158 -54.409 1.00 54.44 101 ASP A O 1
ATOM 794 N N . GLY A 1 102 ? 19.245 -6.069 -55.497 1.00 52.41 102 GLY A N 1
ATOM 795 C CA . GLY A 1 102 ? 20.284 -5.878 -5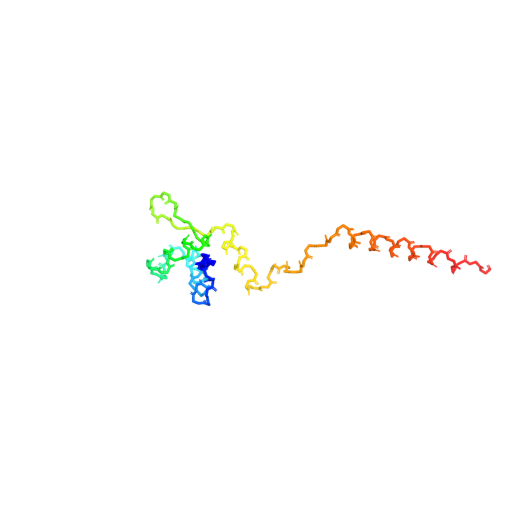6.510 1.00 52.41 102 GLY A CA 1
ATOM 796 C C . GLY A 1 102 ? 20.511 -7.110 -57.381 1.00 52.41 102 GLY A C 1
ATOM 797 O O . GLY A 1 102 ? 21.589 -7.701 -57.324 1.00 52.41 102 GLY A O 1
ATOM 798 N N . GLU A 1 103 ? 19.479 -7.493 -58.137 1.00 40.12 103 GLU A N 1
ATOM 799 C CA . GLU A 1 103 ? 19.599 -8.268 -59.386 1.00 40.12 103 GLU A CA 1
ATOM 800 C C . GLU A 1 103 ? 19.964 -7.330 -60.548 1.00 40.12 103 GLU A C 1
ATOM 802 O O . GLU A 1 103 ? 19.418 -6.199 -60.583 1.00 40.12 103 GLU A O 1
#